Protein AF-A0AA36M2V5-F1 (afdb_monomer)

Mean predicted aligned error: 13.64 Å

Solvent-accessible surface area (backbone atoms only — not comparable to full-atom values): 6974 Å² total; per-residue (Å²): 141,83,88,87,86,83,91,75,62,79,91,47,49,64,64,51,48,52,60,36,44,79,71,71,54,83,87,82,88,80,83,83,68,82,81,76,78,76,77,76,73,91,77,86,90,86,86,83,89,76,56,83,90,44,49,66,63,51,52,51,50,49,52,66,72,57,58,78,89,54,94,81,65,75,84,88,85,89,78,90,78,92,77,42,71,24,89,92,78,67,34,50,43,78,72,36,103

InterPro domains:
  IPR002187 Nitrogen regulatory protein PII [PF00543] (1-91)
  IPR002187 Nitrogen regulatory protein PII [PS51343] (1-97)
  IPR002187 Nitrogen regulatory protein PII [PTHR30115] (30-96)
  IPR002187 Nitrogen regulatory protein PII [SM00938] (4-90)
  IPR002332 Nitrogen regulatory protein P-II, urydylation site [PS00496] (31-36)
  IPR011322 Nitrogen regulatory PII-like, alpha/beta [SSF54913] (1-97)
  IPR015867 Nitrogen regulatory protein PII/ATP phosphoribosyltransferase, C-terminal [G3DSA:3.30.70.120] (1-30)
  IPR015867 Nitrogen regulatory protein PII/ATP phosphoribosyltransferase, C-terminal [G3DSA:3.30.70.120] (31-97)
  IPR017918 Nitrogen regulatory protein PII, conserved site [PS00638] (68-81)

Organism: Cylicocyclus nassatus (NCBI:txid53992)

Secondary structure (DSSP, 8-state):
---------GGGHHHHHHHHHTTT-------------------PPP-----GGGHHHHHHHHHHHH--SSTT---------S--B-TTT--BHHHH-

pLDDT: mean 86.29, std 14.24, range [44.59, 98.06]

Structure (mmCIF, N/CA/C/O backbone):
data_AF-A0AA36M2V5-F1
#
_entry.id   AF-A0AA36M2V5-F1
#
loop_
_atom_site.group_PDB
_atom_site.id
_atom_site.type_symbol
_atom_site.label_atom_id
_atom_site.label_alt_id
_atom_site.label_comp_id
_atom_site.label_asym_id
_atom_site.label_entity_id
_atom_site.label_seq_id
_atom_site.pdbx_PDB_ins_code
_atom_site.Cartn_x
_atom_site.Cartn_y
_atom_site.Cartn_z
_atom_site.occupancy
_atom_site.B_iso_or_equiv
_atom_site.auth_seq_id
_atom_site.auth_comp_id
_atom_site.auth_asym_id
_atom_site.auth_atom_id
_atom_site.pdbx_PDB_model_num
ATOM 1 N N . MET A 1 1 ? 22.823 -40.053 -25.218 1.00 52.69 1 MET A N 1
ATOM 2 C CA . MET A 1 1 ? 22.887 -38.598 -25.493 1.00 52.69 1 MET A CA 1
ATOM 3 C C . MET A 1 1 ? 22.423 -37.837 -24.264 1.00 52.69 1 MET A C 1
ATOM 5 O O . MET A 1 1 ? 21.576 -38.358 -23.544 1.00 52.69 1 MET A O 1
ATOM 9 N N . LYS A 1 2 ? 23.011 -36.672 -23.981 1.00 67.69 2 LYS A N 1
ATOM 10 C CA . LYS A 1 2 ? 22.705 -35.856 -22.798 1.00 6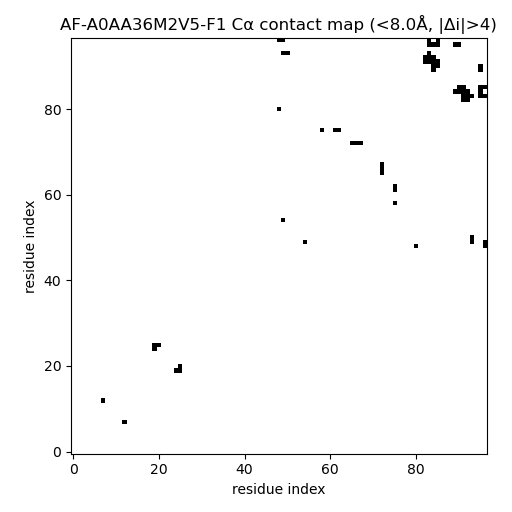7.69 2 LYS A CA 1
ATOM 11 C C . LYS A 1 2 ? 22.709 -34.379 -23.201 1.00 67.69 2 LYS A C 1
ATOM 13 O O . LYS A 1 2 ? 23.561 -33.979 -23.986 1.00 67.69 2 LYS A O 1
ATOM 18 N N . MET A 1 3 ? 21.760 -33.608 -22.681 1.00 66.25 3 MET A N 1
ATOM 19 C CA . MET A 1 3 ? 21.743 -32.148 -22.783 1.00 66.25 3 MET A CA 1
ATOM 20 C C . MET A 1 3 ? 22.514 -31.576 -21.590 1.00 66.25 3 MET A C 1
ATOM 22 O O . MET A 1 3 ? 22.270 -31.998 -20.461 1.00 66.25 3 MET A O 1
ATOM 26 N N . VAL A 1 4 ? 23.421 -30.630 -21.833 1.00 79.38 4 VAL A N 1
ATOM 27 C CA . VAL A 1 4 ? 24.128 -29.884 -20.782 1.00 79.38 4 VAL A CA 1
ATOM 28 C C . VAL A 1 4 ? 23.616 -28.446 -20.821 1.00 79.38 4 VAL A C 1
ATOM 30 O O . VAL A 1 4 ? 23.824 -27.747 -21.808 1.00 79.38 4 VAL A O 1
ATOM 33 N N . MET A 1 5 ? 22.914 -28.024 -19.767 1.00 81.00 5 MET A N 1
ATOM 34 C CA . MET A 1 5 ? 22.363 -26.674 -19.622 1.00 81.00 5 MET A CA 1
ATOM 35 C C . MET A 1 5 ? 23.104 -25.954 -18.498 1.00 81.00 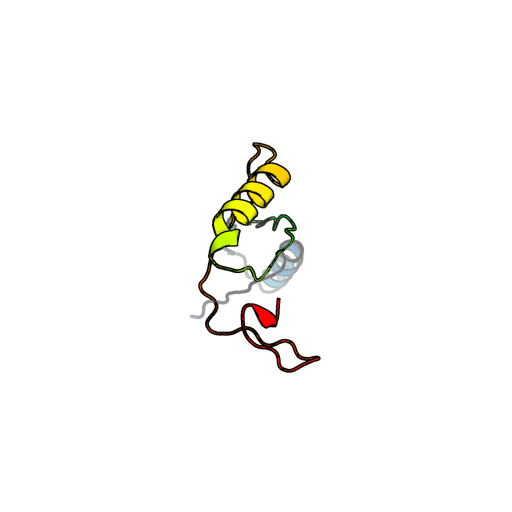5 MET A C 1
ATOM 37 O O . MET A 1 5 ? 23.184 -26.470 -17.385 1.00 81.00 5 MET A O 1
ATOM 41 N N . ALA A 1 6 ? 23.635 -24.769 -18.786 1.00 76.44 6 ALA A N 1
ATOM 42 C CA . ALA A 1 6 ? 24.321 -23.932 -17.812 1.00 76.44 6 ALA A CA 1
ATOM 43 C C . ALA A 1 6 ? 23.723 -22.522 -17.822 1.00 76.44 6 ALA A C 1
ATOM 45 O O . ALA A 1 6 ? 23.513 -21.943 -18.887 1.00 76.44 6 ALA A O 1
ATOM 46 N N . VAL A 1 7 ? 23.471 -21.974 -16.632 1.00 76.94 7 VAL A N 1
ATOM 47 C CA . VAL A 1 7 ? 23.083 -20.573 -16.433 1.00 76.94 7 VAL A CA 1
ATOM 48 C C . VAL A 1 7 ? 24.304 -19.843 -15.886 1.00 76.94 7 VAL A C 1
ATOM 50 O O . VAL A 1 7 ? 24.790 -20.167 -14.804 1.00 76.94 7 VAL A O 1
ATOM 53 N N . ILE A 1 8 ? 24.829 -18.891 -16.652 1.00 82.38 8 ILE A N 1
ATOM 54 C CA . ILE A 1 8 ? 26.057 -18.153 -16.334 1.00 82.38 8 ILE A CA 1
ATOM 55 C C . ILE A 1 8 ? 25.783 -16.649 -16.333 1.00 82.38 8 ILE A C 1
ATOM 57 O O . ILE A 1 8 ? 24.805 -16.189 -16.919 1.00 82.38 8 ILE A O 1
ATOM 61 N N . LYS A 1 9 ? 26.658 -15.865 -15.694 1.00 68.62 9 LYS A N 1
ATOM 62 C CA . LYS A 1 9 ? 26.599 -14.400 -15.802 1.00 68.62 9 LYS A CA 1
ATOM 63 C C . LYS A 1 9 ? 26.944 -13.966 -17.239 1.00 68.62 9 LYS A C 1
ATOM 65 O O . LYS A 1 9 ? 27.867 -14.555 -17.803 1.00 68.62 9 LYS A O 1
ATOM 70 N N . PRO A 1 10 ? 26.305 -12.921 -17.807 1.00 75.31 10 PRO A N 1
ATOM 71 C CA . PRO A 1 10 ? 26.518 -12.523 -19.204 1.00 75.31 10 PRO A CA 1
ATOM 72 C C . PRO A 1 10 ? 27.989 -12.290 -19.577 1.00 75.31 10 PRO A C 1
ATOM 74 O O . PRO A 1 10 ? 28.453 -12.779 -20.602 1.00 75.31 10 PRO A O 1
ATOM 77 N N . PHE A 1 11 ? 28.758 -11.637 -18.700 1.00 79.62 11 PHE A N 1
ATOM 78 C CA . PHE A 1 11 ? 30.179 -11.346 -18.933 1.00 79.62 11 PHE A CA 1
ATOM 79 C C . PHE A 1 11 ? 31.102 -12.578 -18.895 1.00 79.62 11 PHE A C 1
ATOM 81 O O . PHE A 1 11 ? 32.279 -12.457 -19.204 1.00 79.62 11 PHE A O 1
ATOM 88 N N . LYS A 1 12 ? 30.602 -13.754 -18.491 1.00 85.69 12 LYS A N 1
ATOM 89 C CA . LYS A 1 12 ? 31.355 -15.021 -18.493 1.00 85.69 12 LYS A CA 1
ATOM 90 C C . LYS A 1 12 ? 31.173 -15.832 -19.773 1.00 85.69 12 LYS A C 1
ATOM 92 O O . LYS A 1 12 ? 31.734 -16.918 -19.878 1.00 85.69 12 LYS A O 1
ATOM 97 N N . LEU A 1 13 ? 30.381 -15.344 -20.728 1.00 84.31 13 LEU A N 1
ATOM 98 C CA . LEU A 1 13 ? 30.092 -16.078 -21.956 1.00 84.31 13 LEU A CA 1
ATOM 99 C C . LEU A 1 13 ? 31.354 -16.380 -22.769 1.00 84.31 13 LEU A C 1
ATOM 101 O O . LEU A 1 13 ? 31.486 -17.501 -23.255 1.00 84.31 13 LEU A O 1
ATOM 105 N N . ASP A 1 14 ? 32.269 -15.421 -22.895 1.00 87.19 14 ASP A N 1
ATOM 106 C CA . ASP A 1 14 ? 33.481 -15.610 -23.695 1.00 87.19 14 ASP A CA 1
ATOM 107 C C . ASP A 1 14 ? 34.415 -16.646 -23.055 1.00 87.19 14 ASP A C 1
ATOM 109 O O . ASP A 1 14 ? 34.755 -17.624 -23.720 1.00 87.19 14 ASP A O 1
ATOM 113 N N . ASP A 1 15 ? 34.660 -16.551 -21.741 1.00 93.44 15 ASP A N 1
ATOM 114 C CA . ASP A 1 15 ? 35.400 -17.564 -20.968 1.00 93.44 15 ASP A CA 1
ATOM 115 C C . ASP A 1 15 ? 34.818 -18.983 -21.166 1.00 93.44 15 ASP A C 1
ATOM 117 O O . ASP A 1 15 ? 35.543 -19.966 -21.329 1.00 93.44 15 ASP A O 1
ATOM 121 N N . VAL A 1 16 ? 33.484 -19.115 -21.155 1.00 90.06 16 VAL A N 1
ATOM 122 C CA . VAL A 1 16 ? 32.803 -20.412 -21.316 1.00 90.06 16 VAL A CA 1
ATOM 123 C C . VAL A 1 16 ? 32.897 -20.925 -22.753 1.00 90.06 16 VAL A C 1
ATOM 125 O O . VAL A 1 16 ? 33.044 -22.129 -22.960 1.00 90.06 16 VAL A O 1
ATOM 128 N N . ARG A 1 17 ? 32.830 -20.044 -23.756 1.00 87.62 17 ARG A N 1
ATOM 129 C CA . ARG A 1 17 ? 33.000 -20.427 -25.164 1.00 87.62 17 ARG A CA 1
ATOM 130 C C . ARG A 1 17 ? 34.413 -20.921 -25.439 1.00 87.62 17 ARG A C 1
ATOM 132 O O . ARG A 1 17 ? 34.551 -21.936 -26.115 1.00 87.62 17 ARG A O 1
ATOM 139 N N . GLU A 1 18 ? 35.426 -20.246 -24.904 1.00 93.12 18 GLU A N 1
ATOM 140 C CA . GLU A 1 18 ? 36.826 -20.668 -25.026 1.00 93.12 18 GLU A CA 1
ATOM 141 C C . GLU A 1 18 ? 37.041 -22.043 -24.386 1.00 93.12 18 GLU A C 1
ATOM 143 O O . GLU A 1 18 ? 37.507 -22.967 -25.053 1.00 93.12 18 GLU A O 1
ATOM 148 N N . ALA A 1 19 ? 36.576 -22.230 -23.147 1.00 94.00 19 ALA A N 1
ATOM 149 C 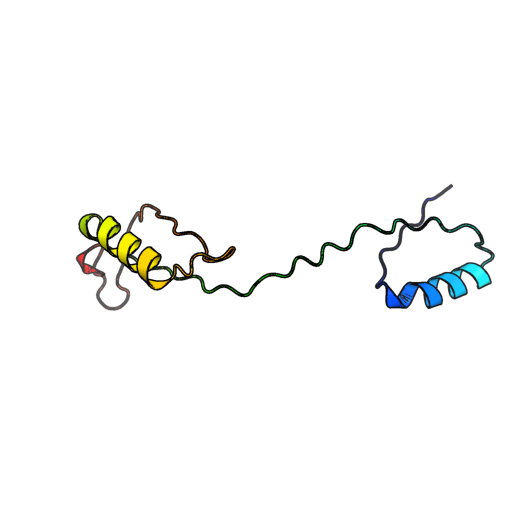CA . ALA A 1 19 ? 36.695 -23.507 -22.443 1.00 94.00 19 ALA A CA 1
ATOM 150 C C . ALA A 1 19 ? 35.993 -24.672 -23.170 1.00 94.00 19 ALA A C 1
ATOM 152 O O . ALA A 1 19 ? 36.465 -25.810 -23.145 1.00 94.00 19 ALA A O 1
ATOM 153 N N . LEU A 1 20 ? 34.855 -24.416 -23.824 1.00 92.62 20 LEU A N 1
ATOM 154 C CA . LEU A 1 20 ? 34.144 -25.417 -24.625 1.00 92.62 20 LEU A CA 1
ATOM 155 C C . LEU A 1 20 ? 34.849 -25.696 -25.963 1.00 92.62 20 LEU A C 1
ATOM 157 O O . LEU A 1 20 ? 34.905 -26.852 -26.394 1.00 92.62 20 LEU A O 1
ATOM 161 N N . ALA A 1 21 ? 35.427 -24.671 -26.592 1.00 89.12 21 ALA A N 1
ATOM 162 C CA . ALA A 1 21 ? 36.183 -24.801 -27.834 1.00 89.12 21 ALA A CA 1
ATOM 163 C C . ALA A 1 21 ? 37.456 -25.643 -27.648 1.00 89.12 21 ALA A C 1
ATOM 165 O O . ALA A 1 21 ? 37.721 -26.520 -28.469 1.00 8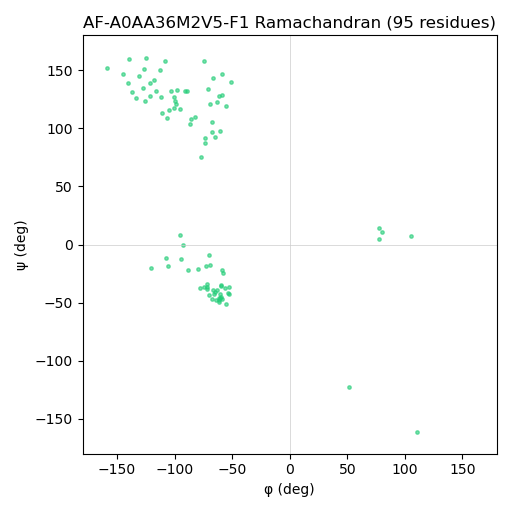9.12 21 ALA A O 1
ATOM 166 N N . GLU A 1 22 ? 38.183 -25.473 -26.535 1.00 93.38 22 GLU A N 1
ATOM 167 C CA . GLU A 1 22 ? 39.328 -26.327 -26.158 1.00 93.38 22 GLU A CA 1
ATOM 168 C C . GLU A 1 22 ? 38.953 -27.812 -26.034 1.00 93.38 22 GLU A C 1
ATOM 170 O O . GLU A 1 22 ? 39.791 -28.702 -26.182 1.00 93.38 22 GLU A O 1
ATOM 175 N N . ARG A 1 23 ? 37.673 -28.100 -25.776 1.00 93.06 23 ARG A N 1
ATOM 176 C CA . ARG A 1 23 ? 37.117 -29.457 -25.693 1.00 93.06 23 ARG A CA 1
ATOM 177 C C . ARG A 1 23 ? 36.479 -29.930 -27.001 1.00 93.06 23 ARG A C 1
ATOM 179 O O . ARG A 1 23 ? 35.858 -30.990 -27.017 1.00 93.06 23 ARG A O 1
ATOM 186 N N . GLY A 1 24 ? 36.632 -29.173 -28.088 1.00 90.19 24 GLY A N 1
ATOM 187 C CA . GLY A 1 24 ? 36.118 -29.511 -29.416 1.00 90.19 24 GLY A CA 1
ATOM 188 C C . GLY A 1 24 ? 34.616 -29.275 -29.601 1.00 90.19 24 GLY A C 1
ATOM 189 O O . GLY A 1 24 ? 34.039 -29.769 -30.570 1.00 90.19 24 GLY A O 1
ATOM 190 N N . VAL A 1 25 ? 33.956 -28.538 -28.701 1.00 89.94 25 VAL A N 1
ATOM 191 C CA . VAL A 1 25 ? 32.529 -28.206 -28.824 1.00 89.94 25 VAL A CA 1
ATOM 192 C C . VAL A 1 25 ? 32.375 -26.957 -29.693 1.00 89.94 25 VAL A C 1
ATOM 194 O O . VAL A 1 25 ? 32.694 -25.850 -29.271 1.00 89.94 25 VAL A O 1
ATOM 197 N N . THR A 1 26 ? 31.872 -27.126 -30.916 1.00 7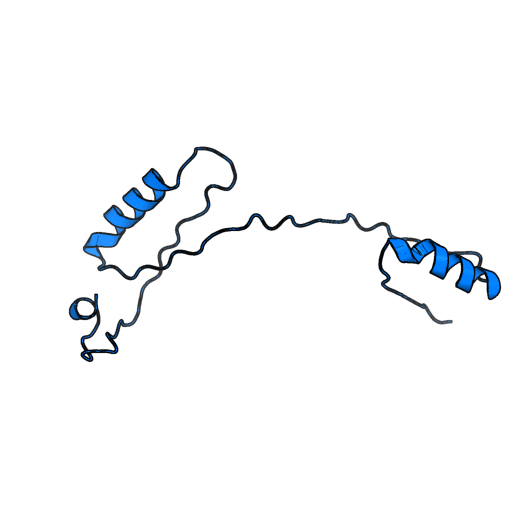8.81 26 THR A N 1
ATOM 198 C CA . THR A 1 26 ? 31.784 -26.049 -31.924 1.00 78.81 26 THR A CA 1
ATOM 199 C C . THR A 1 26 ? 30.370 -25.501 -32.140 1.00 78.81 26 THR A C 1
ATOM 201 O O . THR A 1 26 ? 30.213 -24.396 -32.656 1.00 78.81 26 THR A O 1
ATOM 204 N N . GLY A 1 27 ? 29.332 -26.238 -31.731 1.00 76.88 27 GLY A N 1
ATOM 205 C CA . GLY A 1 27 ? 27.930 -25.837 -31.864 1.00 76.88 27 GLY A CA 1
ATOM 206 C C . GLY A 1 27 ? 27.323 -25.438 -30.523 1.00 76.88 27 GLY A C 1
ATOM 207 O O . GLY A 1 27 ? 27.067 -26.296 -29.683 1.00 76.88 27 GLY A O 1
ATOM 208 N N . ILE A 1 28 ? 27.060 -24.144 -30.331 1.00 78.06 28 ILE A N 1
ATOM 209 C CA . ILE A 1 28 ? 26.390 -23.607 -29.139 1.00 78.06 28 ILE A CA 1
ATOM 210 C C . ILE A 1 28 ? 25.134 -22.868 -29.601 1.00 78.06 28 ILE A C 1
ATOM 212 O O . ILE A 1 28 ? 25.204 -22.001 -30.468 1.00 78.06 28 ILE A O 1
ATOM 216 N N . THR A 1 29 ? 23.982 -23.200 -29.020 1.00 75.56 29 THR A N 1
ATOM 217 C CA . THR A 1 29 ? 22.743 -22.434 -29.208 1.00 75.56 29 THR A CA 1
ATOM 218 C C . THR A 1 29 ? 22.543 -21.547 -27.988 1.00 75.56 29 THR A C 1
ATOM 220 O O . THR A 1 29 ? 22.402 -22.052 -26.876 1.00 75.56 29 THR A O 1
ATOM 223 N N . LEU A 1 30 ? 22.553 -20.229 -28.186 1.00 69.19 30 LEU A N 1
ATOM 224 C CA . LEU A 1 30 ? 22.311 -19.253 -27.128 1.00 69.19 30 LEU A CA 1
ATOM 225 C C . LEU A 1 30 ? 20.860 -18.779 -27.202 1.00 69.19 30 LEU A C 1
ATOM 227 O O . LEU A 1 30 ? 20.452 -18.184 -28.199 1.00 69.19 30 LEU A O 1
ATOM 231 N N . TYR A 1 31 ? 20.105 -18.968 -26.125 1.00 61.31 31 TYR A N 1
ATOM 232 C CA . TYR A 1 31 ? 18.858 -18.242 -25.935 1.00 61.31 31 TYR A CA 1
ATOM 233 C C . TYR A 1 31 ? 19.174 -16.906 -25.260 1.00 61.31 31 TYR A C 1
ATOM 235 O O . TYR A 1 31 ? 19.464 -16.857 -24.065 1.00 61.31 31 TYR A O 1
ATOM 243 N N . ARG A 1 32 ? 19.146 -15.815 -26.030 1.00 57.25 32 ARG A N 1
ATOM 244 C CA . ARG A 1 32 ? 19.138 -14.453 -25.483 1.00 57.25 32 ARG A CA 1
ATOM 245 C C . ARG A 1 32 ? 17.722 -14.170 -24.991 1.00 57.25 32 ARG A C 1
ATOM 247 O O . ARG A 1 32 ? 16.945 -13.528 -25.691 1.00 57.25 32 ARG A O 1
ATOM 254 N N . GLY A 1 33 ? 17.351 -14.745 -23.846 1.00 56.47 33 GLY A N 1
ATOM 255 C CA . GLY A 1 33 ? 16.122 -14.343 -23.166 1.00 56.47 33 GLY A CA 1
ATOM 256 C C . GLY A 1 33 ? 16.118 -12.824 -23.020 1.00 56.47 33 GLY A C 1
ATOM 257 O O . GLY A 1 33 ? 17.175 -12.233 -22.800 1.00 56.47 33 GLY A O 1
ATOM 258 N N . ALA A 1 34 ? 14.967 -12.182 -23.210 1.00 53.56 34 ALA A N 1
ATOM 259 C CA . ALA A 1 34 ? 14.846 -10.763 -22.914 1.00 53.56 34 ALA A CA 1
ATOM 260 C C . ALA A 1 34 ? 15.260 -10.550 -21.449 1.00 53.56 34 ALA A C 1
ATOM 262 O O . ALA A 1 34 ? 14.659 -11.136 -20.545 1.00 53.56 34 ALA A O 1
ATOM 263 N N . GLU A 1 35 ? 16.308 -9.761 -21.215 1.00 45.31 35 GLU A N 1
ATOM 264 C CA . GLU A 1 35 ? 16.621 -9.282 -19.875 1.00 45.31 35 GLU A CA 1
ATOM 265 C C . GLU A 1 35 ? 15.502 -8.320 -19.480 1.00 45.31 35 GLU A C 1
ATOM 267 O O . GLU A 1 35 ? 15.498 -7.149 -19.852 1.00 45.31 35 GLU A O 1
ATOM 272 N N . TYR A 1 36 ? 14.516 -8.814 -18.737 1.00 44.59 36 TYR A N 1
ATOM 273 C CA . TYR A 1 36 ? 13.712 -7.925 -17.919 1.00 44.59 36 TYR A CA 1
ATOM 274 C C . TYR A 1 36 ? 14.591 -7.517 -16.743 1.00 44.59 36 TYR A C 1
ATOM 276 O O . TYR A 1 36 ? 14.631 -8.189 -15.713 1.00 44.59 36 TYR A O 1
ATOM 284 N N . VAL A 1 37 ? 15.309 -6.406 -16.899 1.00 50.97 37 VAL A N 1
ATOM 285 C CA . VAL A 1 37 ? 15.676 -5.600 -15.739 1.00 50.97 37 VAL A CA 1
ATOM 286 C C . VAL A 1 37 ? 14.349 -5.085 -15.196 1.00 50.97 37 VAL A C 1
ATOM 288 O O . VAL A 1 37 ? 13.785 -4.114 -15.695 1.00 50.97 37 VAL A O 1
ATOM 291 N N . VAL A 1 38 ? 13.767 -5.813 -14.245 1.00 50.72 38 VAL A N 1
ATOM 292 C CA . VAL A 1 38 ? 12.653 -5.277 -13.471 1.00 50.72 38 VAL A CA 1
ATOM 293 C C . VAL A 1 38 ? 13.289 -4.259 -12.539 1.00 50.72 38 VAL A C 1
ATOM 295 O O . VAL A 1 38 ? 13.729 -4.599 -11.443 1.00 50.72 38 VAL A O 1
ATOM 298 N N . ASP A 1 39 ? 13.417 -3.024 -13.020 1.00 55.25 39 ASP A N 1
ATOM 299 C CA . ASP A 1 39 ? 13.772 -1.890 -12.182 1.00 55.25 39 ASP A CA 1
ATOM 300 C C . ASP A 1 39 ? 12.676 -1.756 -11.125 1.00 55.25 39 ASP A C 1
ATOM 302 O O . ASP A 1 39 ? 11.592 -1.215 -11.361 1.00 55.25 39 ASP A O 1
ATOM 306 N N . PHE A 1 40 ? 12.935 -2.306 -9.942 1.00 59.78 40 PHE A N 1
ATOM 307 C CA . PHE A 1 40 ? 12.111 -2.022 -8.786 1.00 59.78 40 PHE A CA 1
ATOM 308 C C . PHE A 1 40 ? 12.337 -0.559 -8.438 1.00 59.78 40 PHE A C 1
ATOM 310 O O . PHE A 1 40 ? 13.374 -0.181 -7.895 1.00 59.78 40 PHE A O 1
ATOM 317 N N . LEU A 1 41 ? 11.353 0.278 -8.749 1.00 70.88 41 LEU A N 1
ATOM 318 C CA . LEU A 1 41 ? 11.332 1.624 -8.208 1.00 70.88 41 LEU A CA 1
ATOM 319 C C . LEU A 1 41 ? 11.204 1.503 -6.684 1.00 70.88 41 LEU A C 1
ATOM 321 O O . LEU A 1 41 ? 10.237 0.888 -6.223 1.00 70.88 41 LEU A O 1
ATOM 325 N N . PRO A 1 42 ? 12.132 2.068 -5.893 1.00 80.44 42 PRO A N 1
ATOM 326 C CA . PRO A 1 42 ? 12.008 2.050 -4.444 1.00 80.44 42 PRO A CA 1
ATOM 327 C C . PRO A 1 42 ? 10.696 2.737 -4.041 1.00 80.44 42 PRO A C 1
ATOM 329 O O . PRO A 1 42 ? 10.395 3.845 -4.492 1.00 80.44 42 PRO A O 1
ATOM 332 N N . LYS A 1 43 ? 9.894 2.059 -3.214 1.00 88.62 43 LYS A N 1
ATOM 333 C CA . LYS A 1 43 ? 8.633 2.565 -2.652 1.00 88.62 43 LYS A CA 1
ATOM 334 C C . LYS A 1 43 ? 8.657 2.428 -1.135 1.00 88.62 43 LYS A C 1
ATOM 336 O O . LYS A 1 43 ? 9.285 1.517 -0.602 1.00 88.62 43 LYS A O 1
ATOM 341 N N . VAL A 1 44 ? 7.940 3.316 -0.456 1.00 91.19 44 VAL A N 1
ATOM 342 C CA . VAL A 1 44 ? 7.695 3.235 0.988 1.00 91.19 44 VAL A CA 1
ATOM 343 C C . VAL A 1 44 ? 6.322 2.608 1.206 1.00 91.19 44 VAL A C 1
ATOM 345 O O . VAL A 1 44 ? 5.357 3.005 0.555 1.00 91.19 44 VAL A O 1
ATOM 348 N N . LYS A 1 45 ? 6.234 1.631 2.114 1.00 93.56 45 LYS A N 1
ATOM 349 C CA . LYS A 1 45 ? 4.962 1.073 2.582 1.00 93.56 45 LYS A CA 1
ATOM 350 C C . LYS A 1 45 ? 4.564 1.792 3.873 1.00 93.56 45 LYS A C 1
ATOM 352 O O . LYS A 1 45 ? 5.289 1.698 4.859 1.00 93.56 45 LYS A O 1
ATOM 357 N N . LEU A 1 46 ? 3.444 2.511 3.840 1.00 92.88 46 LEU A N 1
ATOM 358 C CA . LEU A 1 46 ? 2.811 3.112 5.014 1.00 92.88 46 LEU A CA 1
ATOM 359 C C . LEU A 1 46 ? 1.647 2.217 5.445 1.00 92.88 46 LEU A C 1
ATOM 361 O O . LEU A 1 46 ? 0.784 1.905 4.629 1.00 92.88 46 LEU A O 1
ATOM 365 N N . GLU A 1 47 ? 1.630 1.821 6.712 1.00 96.62 47 GLU A N 1
ATOM 366 C CA . GLU A 1 47 ? 0.551 1.047 7.327 1.00 96.62 47 GLU A CA 1
ATOM 367 C C . GLU A 1 47 ? 0.082 1.815 8.563 1.00 96.62 47 GLU A C 1
ATOM 369 O O . GLU A 1 47 ? 0.892 2.157 9.424 1.00 96.62 47 GLU A O 1
ATOM 374 N N . VAL A 1 48 ? -1.211 2.132 8.621 1.00 95.56 48 VAL A N 1
ATOM 375 C CA . VAL A 1 48 ? -1.831 2.890 9.711 1.00 95.56 48 VAL A CA 1
ATOM 376 C C . VAL A 1 48 ? -3.157 2.229 10.072 1.00 95.56 48 VAL A C 1
ATOM 378 O O . VAL A 1 48 ? -3.939 1.898 9.183 1.00 95.56 48 VAL A O 1
ATOM 381 N N . ALA A 1 49 ? -3.382 2.002 11.364 1.00 96.62 49 ALA A N 1
ATOM 382 C CA . ALA A 1 49 ? -4.667 1.553 11.885 1.00 96.62 49 ALA A CA 1
ATOM 383 C C . ALA A 1 49 ? -5.498 2.785 12.258 1.00 96.62 49 ALA A C 1
ATOM 385 O O . ALA A 1 49 ? -4.983 3.706 12.890 1.00 96.62 49 ALA A O 1
ATOM 386 N N . VAL A 1 50 ? -6.753 2.810 11.821 1.00 96.88 50 VAL A N 1
ATOM 387 C CA . VAL A 1 50 ? -7.698 3.918 12.014 1.00 96.88 50 VAL A CA 1
ATOM 388 C C . VAL A 1 50 ? -9.070 3.334 12.333 1.00 96.88 50 VAL A C 1
ATOM 390 O O . VAL A 1 50 ? -9.312 2.162 12.037 1.00 96.88 50 VAL A O 1
ATOM 393 N N . THR A 1 51 ? -9.953 4.120 12.944 1.00 95.44 51 THR A N 1
ATOM 394 C CA . THR A 1 51 ? -11.345 3.706 13.164 1.00 95.44 51 THR A CA 1
ATOM 395 C C . THR A 1 51 ? -12.147 3.764 11.858 1.00 95.44 51 THR A C 1
ATOM 397 O O . THR A 1 51 ? -11.784 4.495 10.933 1.00 95.44 51 THR A O 1
ATOM 400 N N . ASP A 1 52 ? -13.250 3.014 11.774 1.00 95.19 52 ASP A N 1
ATOM 401 C CA . ASP A 1 52 ? -14.076 2.911 10.558 1.00 95.19 52 ASP A CA 1
ATOM 402 C C . ASP A 1 52 ? -14.570 4.276 10.051 1.00 95.19 52 ASP A C 1
ATOM 404 O O . ASP A 1 52 ? -14.580 4.536 8.848 1.00 95.19 52 ASP A O 1
ATOM 408 N N . ASP A 1 53 ? -14.917 5.186 10.966 1.00 96.12 53 ASP A N 1
ATOM 409 C CA . ASP A 1 53 ? -15.373 6.542 10.648 1.00 96.12 53 ASP A CA 1
ATOM 410 C C . ASP A 1 53 ? -14.266 7.443 10.070 1.00 96.12 53 ASP A C 1
ATOM 412 O O . ASP A 1 53 ? -14.557 8.452 9.427 1.00 96.12 53 ASP A O 1
ATOM 416 N N . GLN A 1 54 ? -12.994 7.073 10.248 1.00 96.31 54 GLN A N 1
ATOM 417 C CA . GLN A 1 54 ? -11.840 7.821 9.748 1.00 96.31 54 GLN A CA 1
ATOM 418 C C . GLN A 1 54 ? -11.334 7.325 8.389 1.00 96.31 54 GLN A C 1
ATOM 420 O O . GLN A 1 54 ? -10.537 8.021 7.753 1.00 96.31 54 GLN A O 1
ATOM 425 N N . VAL A 1 55 ? -11.781 6.153 7.920 1.00 96.75 55 VAL A N 1
ATOM 426 C CA . VAL A 1 55 ? -11.249 5.500 6.710 1.00 96.75 55 VAL A CA 1
ATOM 427 C C . VAL A 1 55 ? -11.318 6.422 5.492 1.00 96.75 55 VAL A C 1
ATOM 429 O O . VAL A 1 55 ? -10.302 6.631 4.827 1.00 96.75 55 VAL A O 1
ATOM 432 N N . GLU A 1 56 ? -12.481 7.018 5.213 1.00 96.38 56 GLU A N 1
ATOM 433 C CA . GLU A 1 56 ? -12.663 7.884 4.038 1.00 96.38 56 GLU A CA 1
ATOM 434 C C . GLU A 1 56 ? -11.742 9.111 4.081 1.00 96.38 56 GLU A C 1
ATOM 436 O O . GLU A 1 56 ? -11.027 9.390 3.114 1.00 96.38 56 GLU A O 1
ATOM 441 N N . ALA A 1 57 ? -11.694 9.799 5.226 1.00 97.88 57 ALA A N 1
ATOM 442 C CA . ALA A 1 57 ? -10.878 10.996 5.411 1.00 97.88 57 ALA A CA 1
ATOM 443 C C . ALA A 1 57 ? -9.373 10.703 5.267 1.00 97.88 57 ALA A C 1
ATOM 445 O O . ALA A 1 57 ? -8.627 11.490 4.678 1.00 97.88 57 ALA A O 1
ATOM 446 N N . VAL A 1 58 ? -8.915 9.556 5.775 1.00 98.00 58 VAL A N 1
ATOM 447 C CA . VAL A 1 58 ? -7.510 9.129 5.701 1.00 98.00 58 VAL A CA 1
ATOM 448 C C . VAL A 1 58 ? -7.125 8.751 4.272 1.00 98.00 58 VAL A C 1
ATOM 450 O O . VAL A 1 58 ? -6.064 9.162 3.795 1.00 98.00 58 VAL A O 1
ATOM 453 N N . VAL A 1 59 ? -7.986 8.019 3.557 1.00 98.06 59 VAL A N 1
ATOM 454 C CA . VAL A 1 59 ? -7.760 7.678 2.144 1.00 98.06 59 VAL A CA 1
ATOM 455 C C . VAL A 1 59 ? -7.678 8.946 1.294 1.00 98.06 59 VAL A C 1
ATOM 457 O O . VAL A 1 59 ? -6.738 9.083 0.508 1.00 98.06 59 V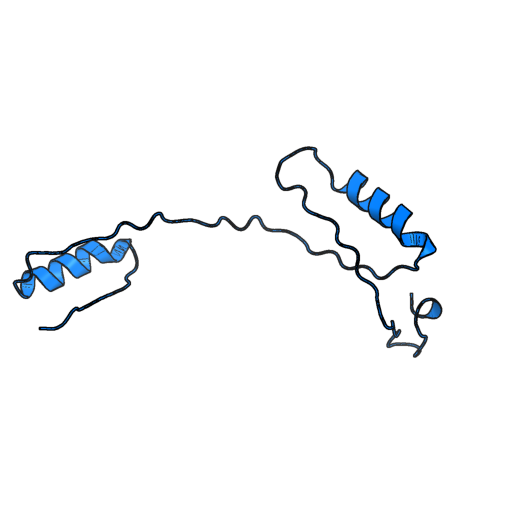AL A O 1
ATOM 460 N N . GLU A 1 60 ? -8.601 9.898 1.475 1.00 97.56 60 GLU A N 1
ATOM 461 C CA . GLU A 1 60 ? -8.578 11.174 0.750 1.00 97.56 60 GLU A CA 1
ATOM 462 C C . GLU A 1 60 ? -7.276 11.944 1.012 1.00 97.56 60 GLU A C 1
ATOM 464 O O . GLU A 1 60 ? -6.615 12.399 0.071 1.00 97.56 60 GLU A O 1
ATOM 469 N N . ALA A 1 61 ? -6.864 12.044 2.281 1.00 98.06 61 ALA A N 1
ATOM 470 C CA . ALA A 1 61 ? -5.638 12.729 2.669 1.00 98.06 61 ALA A CA 1
ATOM 471 C C . ALA A 1 61 ? -4.393 12.106 2.015 1.00 98.06 61 ALA A C 1
ATOM 473 O O . ALA A 1 61 ? -3.557 12.835 1.472 1.00 98.06 61 ALA A O 1
ATOM 474 N N . ILE A 1 62 ? -4.281 10.771 2.011 1.00 97.75 62 ILE A N 1
ATOM 475 C CA . ILE A 1 62 ? -3.156 10.056 1.390 1.00 97.75 62 ILE A CA 1
ATOM 476 C C . ILE A 1 62 ? -3.142 10.282 -0.123 1.00 97.75 62 ILE A C 1
ATOM 478 O O . ILE A 1 62 ? -2.098 10.629 -0.676 1.00 97.75 62 ILE A O 1
ATOM 482 N N . VAL A 1 63 ? -4.286 10.124 -0.798 1.00 97.31 63 VAL A N 1
ATOM 483 C CA . VAL A 1 63 ? -4.384 10.294 -2.257 1.00 97.31 63 VAL A CA 1
ATOM 484 C C . VAL A 1 63 ? -3.995 11.714 -2.665 1.00 97.31 63 VAL A C 1
ATOM 486 O O . VAL A 1 63 ? -3.197 11.893 -3.585 1.00 97.31 63 VAL A O 1
ATOM 489 N N . LYS A 1 64 ? -4.503 12.726 -1.954 1.00 96.94 64 LYS A N 1
ATOM 490 C CA . LYS A 1 64 ? -4.209 14.135 -2.237 1.00 96.94 64 LYS A CA 1
ATOM 491 C C . LYS A 1 64 ? -2.745 14.496 -1.980 1.00 96.94 64 LYS A C 1
ATOM 493 O O . LYS A 1 64 ? -2.180 15.276 -2.739 1.00 96.94 64 LYS A O 1
ATOM 498 N N . ALA A 1 65 ? -2.139 13.961 -0.920 1.00 96.94 65 ALA A N 1
ATOM 499 C CA . ALA A 1 65 ? -0.757 14.270 -0.559 1.00 96.94 65 ALA A CA 1
ATOM 500 C C . ALA A 1 65 ? 0.274 13.533 -1.432 1.00 96.94 65 ALA A C 1
ATOM 502 O O . ALA A 1 65 ? 1.316 14.101 -1.754 1.00 96.94 65 ALA A O 1
ATOM 503 N N . ALA A 1 66 ? 0.002 12.278 -1.804 1.00 94.94 66 ALA A N 1
ATOM 504 C CA . ALA A 1 66 ? 0.931 11.440 -2.565 1.00 94.94 66 ALA A CA 1
ATOM 505 C C . ALA A 1 66 ? 0.793 11.584 -4.092 1.00 94.94 66 ALA A C 1
ATOM 507 O O . ALA A 1 66 ? 1.729 11.252 -4.820 1.00 94.94 66 ALA A O 1
ATOM 508 N N . GLY A 1 67 ? -0.356 12.052 -4.590 1.00 95.12 67 GLY A N 1
ATOM 509 C CA . GLY A 1 67 ? -0.639 12.159 -6.020 1.00 95.12 67 GLY A CA 1
ATOM 510 C C . GLY A 1 67 ? 0.195 13.233 -6.722 1.00 95.12 67 GLY A C 1
ATOM 511 O O . GLY A 1 67 ? 0.091 14.419 -6.419 1.00 95.12 67 GLY A O 1
ATOM 512 N N . THR A 1 68 ? 0.976 12.825 -7.722 1.00 95.62 68 THR A N 1
ATOM 513 C CA . THR A 1 68 ? 1.738 13.721 -8.610 1.00 95.62 68 THR A CA 1
ATOM 514 C C . THR A 1 68 ? 1.149 13.791 -10.021 1.00 95.62 68 THR A C 1
ATOM 516 O O . THR A 1 68 ? 1.541 14.648 -10.816 1.00 95.62 68 THR A O 1
ATOM 519 N N . GLY A 1 69 ? 0.217 12.888 -10.346 1.00 91.38 69 GLY A N 1
ATOM 520 C CA . GLY A 1 69 ? -0.383 12.748 -11.673 1.00 91.38 69 GLY A CA 1
ATOM 521 C C . GLY A 1 69 ? 0.494 11.967 -12.656 1.00 91.38 69 GLY A C 1
ATOM 522 O O . GLY A 1 69 ? 0.210 11.956 -13.854 1.00 91.38 69 GLY A O 1
ATOM 523 N N . LYS A 1 70 ? 1.568 11.325 -12.179 1.00 90.88 70 LYS A N 1
ATOM 524 C CA . LYS A 1 70 ? 2.513 10.560 -13.002 1.00 90.88 70 LYS A CA 1
ATOM 525 C C . LYS A 1 70 ? 2.361 9.060 -12.761 1.00 90.88 70 LYS A C 1
ATOM 527 O O . LYS A 1 70 ? 1.877 8.600 -11.728 1.00 90.88 70 LYS A O 1
ATOM 532 N N . ILE A 1 71 ? 2.813 8.265 -13.729 1.00 85.44 71 ILE A N 1
ATOM 533 C CA . ILE A 1 71 ? 2.846 6.806 -13.585 1.00 85.44 71 ILE A CA 1
ATOM 534 C C . ILE A 1 71 ? 3.772 6.441 -12.417 1.00 85.44 71 ILE A C 1
ATOM 536 O O . ILE A 1 71 ? 4.933 6.844 -12.385 1.00 85.44 71 ILE A O 1
ATOM 540 N N . GLY A 1 72 ? 3.257 5.636 -11.484 1.00 87.81 72 GLY A N 1
ATOM 541 C CA . GLY A 1 72 ? 4.018 5.132 -10.339 1.00 87.81 72 GLY A CA 1
ATOM 542 C C . GLY A 1 72 ? 3.709 5.788 -8.990 1.00 87.81 72 GLY A C 1
ATOM 543 O O . GLY A 1 72 ? 4.398 5.446 -8.026 1.00 87.81 72 GLY A O 1
ATOM 544 N N . ASP A 1 73 ? 2.690 6.652 -8.897 1.00 92.31 73 ASP A N 1
ATOM 545 C CA . ASP A 1 73 ? 2.240 7.287 -7.639 1.00 92.31 73 ASP A CA 1
ATOM 546 C C . ASP A 1 73 ? 1.809 6.276 -6.555 1.00 92.31 73 ASP A C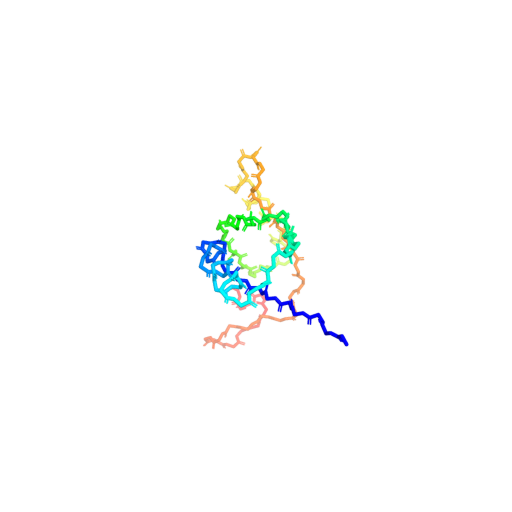 1
ATOM 548 O O . ASP A 1 73 ? 1.874 6.565 -5.365 1.00 92.31 73 ASP A O 1
ATOM 552 N N . GLY A 1 74 ? 1.456 5.048 -6.946 1.00 94.56 74 GLY A N 1
ATOM 553 C CA . GLY A 1 74 ? 1.172 3.950 -6.023 1.00 94.56 74 GLY A CA 1
ATOM 554 C C . GLY A 1 74 ? -0.302 3.567 -5.990 1.00 94.56 74 GLY A C 1
ATOM 555 O O . GLY A 1 74 ? -1.041 3.814 -6.942 1.00 94.56 74 GLY A O 1
ATOM 556 N N . LYS A 1 75 ? -0.700 2.868 -4.926 1.00 95.81 75 LYS A N 1
ATOM 557 C CA . LYS A 1 75 ? -2.071 2.410 -4.677 1.00 95.81 75 LYS A CA 1
ATOM 558 C C . LYS A 1 75 ? -2.344 2.472 -3.178 1.00 95.81 75 LYS A C 1
ATOM 560 O O . LYS A 1 75 ? -1.437 2.210 -2.392 1.00 95.81 75 LYS A O 1
ATOM 565 N N . VAL A 1 76 ? -3.586 2.768 -2.812 1.00 97.06 76 VAL A N 1
ATOM 566 C CA . VAL A 1 76 ? -4.085 2.645 -1.439 1.00 97.06 76 VAL A CA 1
ATOM 567 C C . VAL A 1 76 ? -4.934 1.382 -1.372 1.00 97.06 76 VAL A C 1
ATOM 569 O O . VAL A 1 76 ? -5.766 1.151 -2.248 1.00 97.06 76 VAL A O 1
ATOM 572 N N . PHE A 1 77 ? -4.693 0.556 -0.362 1.00 97.38 77 PHE A N 1
ATOM 573 C CA . PHE A 1 77 ? -5.469 -0.647 -0.084 1.00 97.38 77 PHE A CA 1
ATOM 574 C C . PHE A 1 77 ? -6.044 -0.523 1.323 1.00 97.38 77 PHE A C 1
ATOM 576 O O . PHE A 1 77 ? -5.341 -0.069 2.224 1.00 97.38 77 PHE A O 1
ATOM 583 N N . VAL A 1 78 ? -7.296 -0.933 1.495 1.00 96.31 78 VAL A N 1
ATOM 584 C CA . VAL A 1 78 ? -7.993 -0.938 2.784 1.00 96.31 78 VAL A CA 1
ATOM 585 C C . VAL A 1 78 ? -8.312 -2.390 3.123 1.00 96.31 78 VAL A C 1
ATOM 587 O O . VAL A 1 78 ? -8.782 -3.131 2.258 1.00 96.31 78 VAL A O 1
ATOM 590 N N . TYR A 1 79 ? -8.005 -2.794 4.352 1.00 95.75 79 TYR A N 1
ATOM 591 C CA . TYR A 1 79 ? -8.246 -4.136 4.876 1.00 95.75 79 TYR A CA 1
ATOM 592 C C . TYR A 1 79 ? -8.940 -4.019 6.228 1.00 95.75 79 TYR A C 1
ATOM 594 O O . TYR A 1 79 ? -8.594 -3.130 7.007 1.00 95.75 79 TYR A O 1
ATOM 602 N N . ASP A 1 80 ? -9.841 -4.951 6.525 1.00 95.50 80 ASP A N 1
ATOM 603 C CA . ASP A 1 80 ? -10.457 -5.047 7.846 1.00 95.50 80 ASP A CA 1
ATOM 604 C C . ASP A 1 80 ? -9.429 -5.548 8.874 1.00 95.50 80 ASP A C 1
ATOM 606 O O . ASP A 1 80 ? -8.703 -6.521 8.631 1.00 95.50 80 ASP A O 1
ATOM 610 N N . LEU A 1 81 ? -9.372 -4.898 10.039 1.00 93.81 81 LEU A N 1
ATOM 611 C CA . LEU A 1 81 ? -8.553 -5.333 11.169 1.00 93.81 81 LEU A CA 1
ATOM 612 C C . LEU A 1 81 ? -9.423 -6.074 12.182 1.00 93.81 81 LEU A C 1
ATOM 614 O O . LEU A 1 81 ? -10.396 -5.533 12.692 1.00 93.81 81 LEU A O 1
ATOM 618 N N . GLY A 1 82 ? -9.050 -7.318 12.492 1.00 94.19 82 GLY A N 1
ATOM 619 C CA . GLY A 1 82 ? -9.800 -8.142 13.444 1.00 94.19 82 GLY A CA 1
ATOM 620 C C . GLY A 1 82 ? -9.660 -7.701 14.906 1.00 94.19 82 GLY A C 1
ATOM 621 O O . GLY A 1 82 ? -10.631 -7.784 15.647 1.00 94.19 82 GLY A O 1
ATOM 622 N N . SER A 1 83 ? -8.469 -7.258 15.329 1.00 94.25 83 SER A N 1
ATOM 623 C CA . SER A 1 83 ? -8.271 -6.595 16.627 1.00 94.25 83 SER A CA 1
ATOM 624 C C . SER A 1 83 ? -7.001 -5.753 16.637 1.00 94.25 83 SER A C 1
ATOM 626 O O . SER A 1 83 ? -6.008 -6.134 16.005 1.00 94.25 83 SER A O 1
ATOM 628 N N . VAL A 1 84 ? -6.979 -4.699 17.447 1.00 96.62 84 VAL A N 1
ATOM 629 C CA . VAL A 1 84 ? -5.769 -3.922 17.757 1.00 96.62 84 VAL A CA 1
ATOM 630 C C . VAL A 1 84 ? -5.484 -4.008 19.253 1.00 96.62 84 VAL A C 1
ATOM 632 O O . VAL A 1 84 ? -6.403 -4.005 20.059 1.00 96.62 84 VAL A O 1
ATOM 635 N N . VAL A 1 85 ? -4.210 -4.101 19.646 1.00 96.81 85 VAL A N 1
ATOM 636 C CA . VAL A 1 85 ? -3.817 -4.133 21.063 1.00 96.81 85 VAL A CA 1
ATOM 637 C C . VAL A 1 85 ? -2.661 -3.176 21.307 1.00 96.81 85 VAL A C 1
ATOM 639 O O . VAL A 1 85 ? -1.600 -3.292 20.685 1.00 96.81 85 VAL A O 1
ATOM 642 N N . ARG A 1 86 ? -2.816 -2.264 22.267 1.00 97.88 86 ARG A N 1
ATOM 643 C CA . ARG A 1 86 ? -1.728 -1.387 22.701 1.00 97.88 86 ARG A CA 1
ATOM 644 C C . ARG A 1 86 ? -0.844 -2.120 23.704 1.00 97.88 86 ARG A C 1
ATOM 646 O O . ARG A 1 86 ? -1.215 -2.291 24.859 1.00 97.88 86 ARG A O 1
ATOM 653 N N . ILE A 1 87 ? 0.383 -2.459 23.305 1.00 96.62 87 ILE A N 1
ATOM 654 C CA . ILE A 1 87 ? 1.343 -3.221 24.138 1.00 96.62 87 ILE A CA 1
ATOM 655 C C . ILE A 1 87 ? 1.562 -2.597 25.528 1.00 96.62 87 ILE A C 1
ATOM 657 O O . ILE A 1 87 ? 1.729 -3.310 26.512 1.00 96.62 87 ILE A O 1
ATOM 661 N N . ARG A 1 88 ? 1.568 -1.262 25.624 1.00 96.81 88 ARG A N 1
ATOM 662 C CA . ARG A 1 88 ? 1.877 -0.548 26.872 1.00 96.81 88 ARG A CA 1
ATOM 663 C C . ARG A 1 88 ? 0.777 -0.645 27.934 1.00 96.81 88 ARG A C 1
ATOM 665 O O . ARG A 1 88 ? 1.102 -0.615 29.116 1.00 96.81 88 ARG A O 1
ATOM 672 N N . THR A 1 89 ? -0.489 -0.684 27.532 1.00 97.56 89 THR A N 1
ATOM 673 C CA . THR A 1 89 ? -1.643 -0.561 28.446 1.00 97.56 89 THR A CA 1
ATOM 674 C C . THR A 1 89 ? -2.567 -1.774 28.405 1.00 97.56 89 THR A C 1
ATOM 676 O O . THR A 1 89 ? -3.307 -1.993 29.356 1.00 97.56 89 THR A O 1
ATOM 679 N N . GLY A 1 90 ? -2.518 -2.570 27.334 1.00 96.19 90 GLY A N 1
ATOM 680 C CA . GLY A 1 90 ? -3.466 -3.651 27.074 1.00 96.19 90 GLY A CA 1
ATOM 681 C C . GLY A 1 90 ? -4.816 -3.178 26.528 1.00 96.19 90 GLY A C 1
ATOM 682 O O . GLY A 1 90 ? -5.704 -4.009 26.373 1.00 96.19 90 GLY A O 1
ATOM 683 N N . GLU A 1 91 ? -4.979 -1.880 26.242 1.00 97.62 91 GLU A N 1
ATOM 684 C CA . GLU A 1 91 ? -6.180 -1.340 25.589 1.00 97.62 91 GLU A CA 1
ATOM 685 C C . GLU A 1 91 ? -6.385 -1.998 24.221 1.00 97.62 91 GLU A C 1
ATOM 687 O O . GLU A 1 91 ? -5.411 -2.349 23.541 1.00 97.62 91 GLU A O 1
ATOM 692 N N . LEU A 1 92 ? -7.653 -2.171 23.847 1.00 96.69 92 LEU A N 1
ATOM 693 C CA . LEU A 1 92 ? -8.073 -2.875 22.641 1.00 96.69 92 LEU A CA 1
ATOM 694 C C . LEU A 1 92 ? -8.713 -1.915 21.637 1.00 96.69 92 LEU A C 1
ATOM 696 O O . LEU A 1 92 ? -9.340 -0.928 22.014 1.00 96.69 92 LEU A O 1
ATOM 700 N N . ASP A 1 93 ? -8.568 -2.252 20.361 1.00 95.31 93 ASP A N 1
ATOM 701 C CA . ASP A 1 93 ? -9.284 -1.664 19.232 1.00 95.31 93 ASP A CA 1
ATOM 702 C C . ASP A 1 93 ? -9.213 -0.132 19.225 1.00 95.31 93 ASP A C 1
ATOM 704 O O . ASP A 1 93 ? -8.113 0.418 19.211 1.00 95.31 93 ASP A O 1
ATOM 708 N N . ALA A 1 94 ? -10.345 0.573 19.240 1.00 93.25 94 ALA A N 1
ATOM 709 C CA . ALA A 1 94 ? -10.364 2.035 19.192 1.00 93.25 94 ALA A CA 1
ATOM 710 C C . ALA A 1 94 ? -9.615 2.691 20.370 1.00 93.25 94 ALA A C 1
ATOM 712 O O . ALA A 1 94 ? -8.950 3.704 20.169 1.00 93.25 94 ALA A O 1
ATOM 713 N N . ASP A 1 95 ? -9.652 2.095 21.567 1.00 94.69 95 ASP A N 1
ATOM 714 C CA . ASP A 1 95 ? -8.932 2.608 22.743 1.00 94.69 95 ASP A CA 1
ATOM 715 C C . ASP A 1 95 ? -7.411 2.380 22.633 1.00 94.69 95 ASP A C 1
ATOM 717 O O . ASP A 1 95 ? -6.611 3.014 23.331 1.00 94.69 95 ASP A O 1
ATOM 721 N N . ALA A 1 96 ? -6.990 1.465 21.753 1.00 94.81 96 ALA A N 1
ATOM 722 C CA . ALA A 1 96 ? -5.586 1.178 21.496 1.00 94.81 96 ALA A CA 1
ATOM 723 C C . ALA A 1 96 ? -4.919 2.196 20.555 1.00 94.81 96 ALA A C 1
ATOM 725 O O . ALA A 1 96 ? -3.682 2.303 20.580 1.00 94.81 96 ALA A O 1
ATOM 726 N N . LEU A 1 97 ? -5.705 2.931 19.760 1.00 89.75 97 LEU A N 1
ATOM 727 C CA . LEU A 1 97 ? -5.244 3.892 18.749 1.00 89.75 97 LEU A CA 1
ATOM 728 C C . LEU A 1 97 ? -4.845 5.251 19.340 1.00 89.75 97 LEU A C 1
ATOM 730 O O . LEU A 1 97 ? -5.384 5.651 20.397 1.00 89.75 97 LEU A O 1
#

Nearest PDB structures (foldseek):
  5ovo-assembly1_B  TM=6.547E-01  e=1.480E-06  Azospirillum b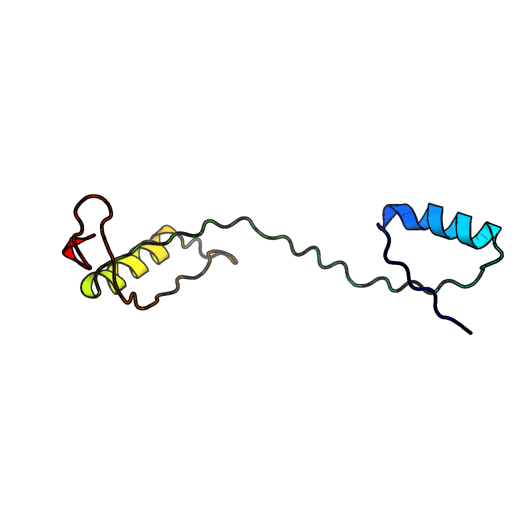rasilense
  5l9n-assembly1_A  TM=6.506E-01  e=3.237E-06  Escherichia coli K-12
  6yc7-assembly1_C  TM=6.592E-01  e=1.343E-05  Corynebacterium glutamicum
  2xul-assembly2_D  TM=6.651E-01  e=1.010E-05  Synechococcus elongatus PCC 7942 = FACHB-805
  3ta0-assembly2_F  TM=6.317E-01  e=1.308E-04  Archaeoglobus fulgidus DSM 4304

Radius of gyration: 27.15 Å; Cα contacts (8 Å, |Δi|>4): 34; chains: 1; bounding box: 55×53×60 Å

Foldseek 3Di:
DDDDDDDDDPVCVVVVVVVVVVVVNDDDDDDPDPPPPVPDDDDDDDDDDDDPVCVVVVVVVLCVVQDPPDPPSDDDDDDDDPKDAQPVPRDIDPRND

Sequence (97 aa):
MKMVMAVIKPFKLDDVREALAERGVTGITLYRGAEYVVDFLPKVKLEVAVTDDQVEAVVEAIVKAAGTGKIGDGK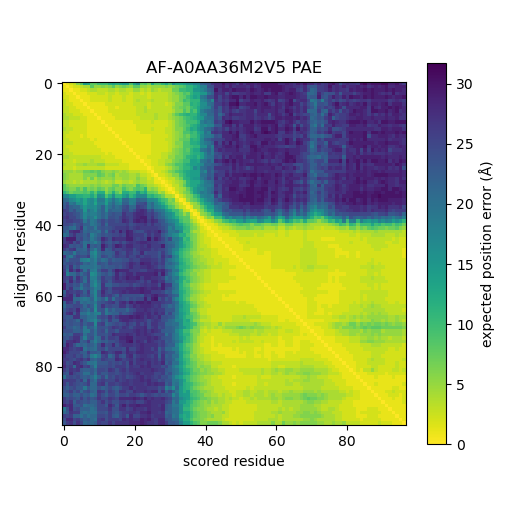VFVYDLGSVVRIRTGELDADAL